Protein AF-A0A1J3CPU1-F1 (afdb_monomer)

Sequence (75 aa):
MAGDCAIDTEKYALLEDFNVDVEVEKEEFQSFSLCFWVYLLDSTTYPSTIIRQVHSGMSVSAPFLVLDENKKMML

pLDDT: mean 72.22, std 10.81, range [33.97, 86.81]

Structure (mmCIF, N/CA/C/O backbone):
data_AF-A0A1J3CPU1-F1
#
_entry.id   AF-A0A1J3CPU1-F1
#
loop_
_atom_site.group_PDB
_atom_site.id
_atom_site.type_symbol
_atom_site.label_atom_id
_atom_site.label_alt_id
_atom_site.label_comp_id
_atom_site.label_asym_id
_atom_site.label_entity_id
_atom_site.label_seq_id
_atom_site.pdbx_PDB_ins_code
_atom_site.Cartn_x
_atom_site.Cartn_y
_atom_site.Cartn_z
_atom_site.occupancy
_atom_site.B_iso_or_equiv
_atom_site.auth_seq_id
_atom_site.auth_comp_id
_atom_site.auth_asym_id
_a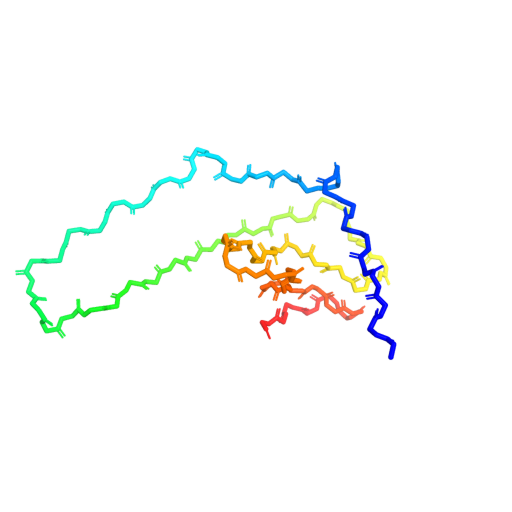tom_site.auth_atom_id
_atom_site.pdbx_PDB_model_num
ATOM 1 N N . MET A 1 1 ? 19.516 20.872 0.087 1.00 33.97 1 MET A N 1
ATOM 2 C CA . MET A 1 1 ? 19.196 20.502 -1.304 1.00 33.97 1 MET A CA 1
ATOM 3 C C . MET A 1 1 ? 18.405 19.210 -1.239 1.00 33.97 1 MET A C 1
ATOM 5 O O . MET A 1 1 ? 19.007 18.156 -1.095 1.00 33.97 1 MET A O 1
ATOM 9 N N . ALA A 1 2 ? 17.077 19.307 -1.156 1.00 40.34 2 ALA A N 1
ATOM 10 C CA . ALA A 1 2 ? 16.220 18.128 -1.147 1.00 40.34 2 ALA A CA 1
ATOM 11 C C . ALA A 1 2 ? 16.283 17.524 -2.551 1.00 40.34 2 ALA A C 1
ATOM 13 O O . ALA A 1 2 ? 15.991 18.219 -3.521 1.00 40.34 2 ALA A O 1
ATOM 14 N N . GLY A 1 3 ? 16.786 16.294 -2.645 1.00 41.44 3 GLY A N 1
ATOM 15 C CA . GLY A 1 3 ? 16.805 15.555 -3.895 1.00 41.44 3 GLY A CA 1
ATOM 16 C C . GLY A 1 3 ? 15.377 15.433 -4.395 1.00 41.44 3 GLY A C 1
ATOM 17 O O . GLY A 1 3 ? 14.505 14.954 -3.673 1.00 41.44 3 GLY A O 1
ATOM 18 N N . ASP A 1 4 ? 15.156 15.926 -5.604 1.00 43.31 4 ASP A N 1
ATOM 19 C CA . ASP A 1 4 ? 13.957 15.664 -6.374 1.00 43.31 4 ASP A CA 1
ATOM 20 C C . ASP A 1 4 ? 13.932 14.152 -6.628 1.00 43.31 4 ASP A C 1
ATOM 22 O O . ASP A 1 4 ? 14.624 13.634 -7.507 1.00 43.31 4 ASP A O 1
ATOM 26 N N . CYS A 1 5 ? 13.253 13.405 -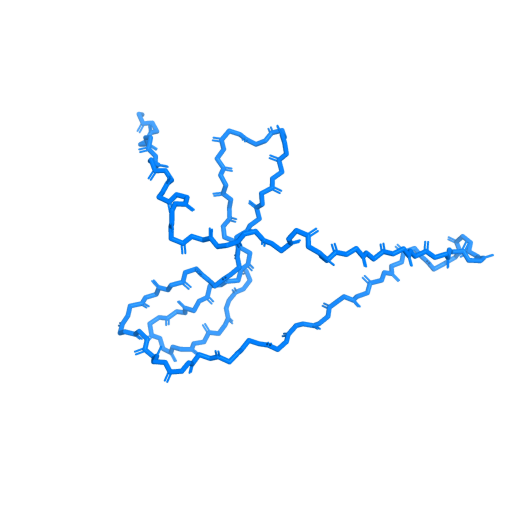5.754 1.00 51.72 5 CYS A N 1
ATOM 27 C CA . CYS A 1 5 ? 13.001 11.988 -5.962 1.00 51.72 5 CYS A CA 1
ATOM 28 C C . CYS A 1 5 ? 11.969 11.895 -7.082 1.00 51.72 5 CYS A C 1
ATOM 30 O O . CYS A 1 5 ? 10.778 11.749 -6.809 1.00 51.72 5 CYS A O 1
ATOM 32 N N . ALA A 1 6 ? 12.433 12.039 -8.327 1.00 52.34 6 ALA A N 1
ATOM 33 C CA . ALA A 1 6 ? 11.635 11.848 -9.525 1.00 52.34 6 ALA A CA 1
ATOM 34 C C . ALA A 1 6 ? 10.935 10.491 -9.409 1.00 52.34 6 ALA A C 1
ATOM 36 O O . ALA A 1 6 ? 11.556 9.425 -9.400 1.00 52.34 6 ALA A O 1
ATOM 37 N N . ILE A 1 7 ? 9.631 10.570 -9.180 1.00 62.09 7 ILE A N 1
ATOM 38 C CA . ILE A 1 7 ? 8.787 9.444 -8.831 1.00 62.09 7 ILE A CA 1
ATOM 39 C C . ILE A 1 7 ? 8.558 8.694 -10.135 1.00 62.09 7 ILE A C 1
ATOM 41 O O . ILE A 1 7 ? 7.930 9.228 -11.044 1.00 62.09 7 ILE A O 1
ATOM 45 N N . ASP A 1 8 ? 9.062 7.470 -10.240 1.00 64.44 8 ASP A N 1
ATOM 46 C CA . ASP A 1 8 ? 8.780 6.619 -11.395 1.00 64.44 8 ASP A CA 1
ATOM 47 C C . ASP A 1 8 ? 7.359 6.051 -11.257 1.00 64.44 8 ASP A C 1
ATOM 49 O O . ASP A 1 8 ? 7.137 4.906 -10.856 1.00 64.44 8 ASP A O 1
ATOM 53 N N . THR A 1 9 ? 6.369 6.919 -11.473 1.00 65.38 9 THR A N 1
ATOM 54 C CA . THR A 1 9 ? 4.941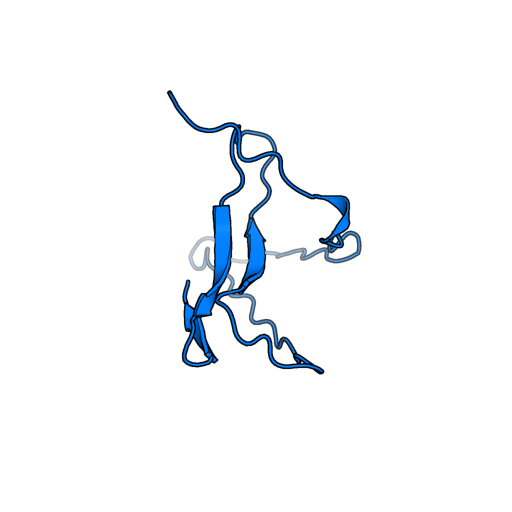 6.597 -11.386 1.00 65.38 9 THR A CA 1
ATOM 55 C C . THR A 1 9 ? 4.527 5.522 -12.379 1.00 65.38 9 THR A C 1
ATOM 57 O O . THR A 1 9 ? 3.526 4.861 -12.137 1.00 65.38 9 THR A O 1
ATOM 60 N N . GLU A 1 10 ? 5.315 5.286 -13.430 1.00 70.50 10 GLU A N 1
ATOM 61 C CA . GLU A 1 10 ? 5.066 4.232 -14.417 1.00 70.50 10 GLU A CA 1
ATOM 62 C C . GLU A 1 10 ? 5.208 2.820 -13.821 1.00 70.50 10 GLU A C 1
ATOM 64 O O . GLU A 1 10 ? 4.652 1.863 -14.353 1.00 70.50 10 GLU A O 1
ATOM 69 N N . LYS A 1 11 ? 5.901 2.679 -12.679 1.00 75.56 11 LYS A N 1
ATOM 70 C CA . LYS A 1 11 ? 6.068 1.397 -11.969 1.00 75.56 11 LYS A CA 1
ATOM 71 C C . LYS A 1 11 ? 4.945 1.060 -10.988 1.00 75.56 11 LYS A C 1
ATOM 73 O O . LYS A 1 11 ? 4.960 -0.030 -10.420 1.00 75.56 11 LYS A O 1
ATOM 78 N N . TYR A 1 12 ? 4.006 1.975 -10.752 1.00 77.56 12 TYR A N 1
ATOM 79 C CA . TYR A 1 12 ? 2.922 1.784 -9.789 1.00 77.56 12 TYR A CA 1
ATOM 80 C C . TYR A 1 12 ? 1.570 1.869 -10.490 1.00 77.56 12 TYR A C 1
ATOM 82 O O . TYR A 1 12 ? 1.313 2.803 -11.241 1.00 77.56 12 TYR A O 1
ATOM 90 N N . ALA A 1 13 ? 0.682 0.926 -10.186 1.00 78.25 13 ALA A N 1
ATOM 91 C CA . ALA A 1 13 ? -0.719 1.015 -10.571 1.00 78.25 13 ALA A CA 1
ATOM 92 C C . ALA A 1 13 ? -1.518 1.708 -9.461 1.00 78.25 13 ALA A C 1
ATOM 94 O O . ALA A 1 13 ? -1.308 1.442 -8.273 1.00 78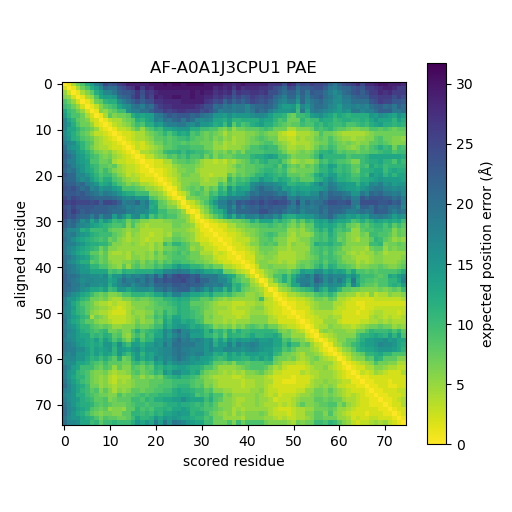.25 13 ALA A O 1
ATOM 95 N N . LEU A 1 14 ? -2.435 2.593 -9.848 1.00 77.19 14 LEU A N 1
ATOM 96 C CA . LEU A 1 14 ? -3.423 3.144 -8.929 1.00 77.19 14 LEU A CA 1
ATOM 97 C C . LEU A 1 14 ? -4.515 2.101 -8.668 1.00 77.19 14 LEU A C 1
ATOM 99 O O . LEU A 1 14 ? -4.933 1.376 -9.567 1.00 77.19 14 LEU A O 1
ATOM 103 N N . LEU A 1 15 ? -4.996 2.045 -7.428 1.00 76.06 15 LEU A N 1
ATOM 104 C CA . LEU A 1 15 ?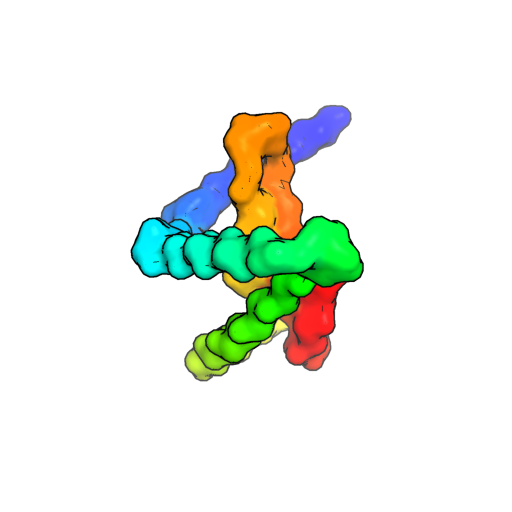 -6.184 1.279 -7.051 1.00 76.06 15 LEU A CA 1
ATOM 105 C C . LEU A 1 15 ? -7.432 2.121 -7.358 1.00 76.06 15 LEU A C 1
ATOM 107 O O . LEU A 1 15 ? -8.093 2.606 -6.445 1.00 76.06 15 LEU A O 1
ATOM 111 N N . GLU A 1 16 ? -7.703 2.360 -8.642 1.00 73.69 16 GLU A N 1
ATOM 112 C CA . GLU A 1 16 ? -8.764 3.283 -9.087 1.00 73.69 16 GLU A CA 1
ATOM 113 C C . GLU A 1 16 ? -10.173 2.778 -8.746 1.00 73.69 16 GLU A C 1
ATOM 115 O O . GLU A 1 16 ? -11.040 3.567 -8.382 1.00 73.69 16 GLU A O 1
ATOM 120 N N . ASP A 1 17 ? -10.375 1.459 -8.776 1.00 77.75 17 ASP A N 1
ATOM 121 C CA . ASP A 1 17 ? -11.670 0.821 -8.503 1.00 77.75 17 ASP A CA 1
ATOM 122 C C . ASP A 1 17 ? -11.893 0.497 -7.014 1.00 77.75 17 ASP A C 1
ATOM 124 O O . ASP A 1 17 ? -12.861 -0.174 -6.648 1.00 77.75 17 ASP A O 1
ATOM 128 N N . PHE A 1 18 ? -10.998 0.943 -6.126 1.00 76.88 18 PHE A N 1
ATOM 129 C CA . PHE A 1 18 ? -11.139 0.727 -4.690 1.00 76.88 18 PHE A CA 1
ATOM 130 C C . PHE A 1 18 ? -11.905 1.886 -4.046 1.00 76.88 18 PHE A C 1
ATOM 132 O O . PHE A 1 18 ? -11.333 2.920 -3.703 1.00 76.88 18 PHE A O 1
ATOM 139 N N . ASN A 1 19 ? -13.207 1.693 -3.853 1.00 79.56 19 ASN A N 1
ATOM 140 C CA . ASN A 1 19 ? -14.052 2.600 -3.085 1.00 79.56 19 ASN A CA 1
ATOM 141 C C . ASN A 1 19 ? -14.528 1.906 -1.797 1.00 79.56 19 ASN A C 1
ATOM 143 O O . ASN A 1 19 ? -14.946 0.748 -1.827 1.00 79.56 19 ASN A O 1
ATOM 147 N N . VAL A 1 20 ? -14.436 2.612 -0.667 1.00 74.50 20 VAL A N 1
ATOM 148 C CA . VAL A 1 20 ? -14.961 2.161 0.624 1.00 74.50 20 VAL A CA 1
ATOM 149 C C . VAL A 1 20 ? -15.904 3.231 1.153 1.00 74.50 20 VAL A C 1
ATOM 151 O O . VAL A 1 20 ? -15.454 4.260 1.658 1.00 74.50 20 VAL A O 1
ATOM 154 N N . ASP A 1 21 ? -17.200 2.949 1.082 1.00 77.94 21 ASP A N 1
ATOM 155 C CA . ASP A 1 21 ? -18.237 3.745 1.728 1.00 77.94 21 ASP A CA 1
ATOM 156 C C . ASP A 1 21 ? -18.486 3.197 3.139 1.00 77.94 21 ASP A C 1
ATOM 158 O O . ASP A 1 21 ? -18.875 2.041 3.320 1.00 77.94 21 ASP A O 1
ATOM 162 N N . VAL A 1 22 ? -18.227 4.022 4.156 1.00 73.38 22 VAL A N 1
ATOM 163 C CA . VAL A 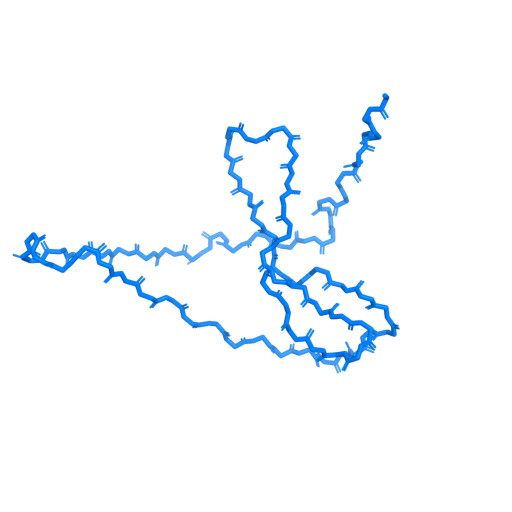1 22 ? -18.425 3.666 5.568 1.00 73.38 22 VAL A CA 1
ATOM 164 C C . VAL A 1 22 ?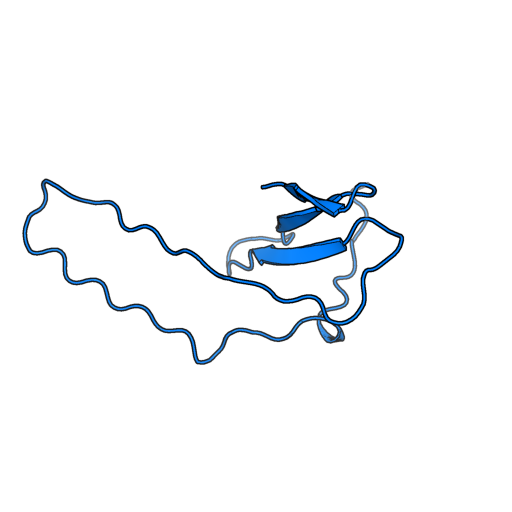 -19.602 4.460 6.119 1.00 73.38 22 VAL A C 1
ATOM 166 O O . VAL A 1 22 ? -19.517 5.678 6.269 1.00 73.38 22 VAL A O 1
ATOM 169 N N . GLU A 1 23 ? -20.693 3.773 6.454 1.00 72.56 23 GLU A N 1
ATOM 170 C CA . GLU A 1 23 ? -21.838 4.374 7.139 1.00 72.56 23 GLU A CA 1
ATOM 171 C C . GLU A 1 23 ? -21.646 4.256 8.658 1.00 72.56 23 GLU A C 1
ATOM 173 O O . GLU A 1 23 ? -21.563 3.160 9.214 1.00 72.56 23 GLU A O 1
ATOM 178 N N . VAL A 1 24 ? -21.514 5.398 9.338 1.00 69.12 24 VAL A N 1
ATOM 179 C CA . VAL A 1 24 ? -21.296 5.450 10.790 1.00 69.12 24 VAL A CA 1
ATOM 180 C C . VAL A 1 24 ? -22.631 5.731 11.474 1.00 69.12 24 VAL A C 1
ATOM 182 O O . VAL A 1 24 ? -23.068 6.875 11.558 1.00 69.12 24 VAL A O 1
ATOM 185 N N . GLU A 1 25 ? -23.290 4.682 11.971 1.00 66.88 25 GLU A N 1
ATOM 186 C CA . GLU A 1 25 ? -24.613 4.796 12.610 1.00 66.88 25 GLU A CA 1
ATOM 187 C C . GLU A 1 25 ? -24.579 5.464 13.998 1.00 66.88 25 GLU A C 1
ATOM 189 O O . GLU A 1 25 ? -25.596 5.977 14.468 1.00 66.88 25 GLU A O 1
ATOM 194 N N . LYS A 1 26 ? -23.432 5.441 14.692 1.00 65.56 26 LYS A N 1
ATOM 195 C CA . LYS A 1 26 ? -23.261 6.030 16.030 1.00 65.56 26 LYS A CA 1
ATOM 196 C C . LYS A 1 26 ? -21.911 6.725 16.138 1.00 65.56 26 LYS A C 1
ATOM 198 O O . LYS A 1 26 ? -20.876 6.101 15.919 1.00 65.56 26 LYS A O 1
ATOM 203 N N . GLU A 1 27 ? -21.926 7.987 16.562 1.00 63.34 27 GLU A N 1
ATOM 204 C CA . GLU A 1 27 ? -20.740 8.849 16.715 1.00 63.34 27 GLU A CA 1
ATOM 205 C C . GLU A 1 27 ? -19.667 8.288 17.672 1.00 63.34 27 GLU A C 1
ATOM 207 O O . GLU A 1 27 ? -18.541 8.780 17.684 1.00 63.34 27 GLU A O 1
ATOM 212 N N . GLU A 1 28 ? -19.995 7.255 18.454 1.00 66.62 28 GLU A N 1
ATOM 213 C CA . GLU A 1 28 ? -19.124 6.640 19.462 1.00 66.62 28 GLU A CA 1
ATOM 214 C C . GLU A 1 28 ? -18.035 5.719 18.874 1.00 66.62 28 GLU A C 1
ATOM 216 O O . GLU A 1 28 ? -17.041 5.452 19.548 1.00 66.62 28 GLU A O 1
ATOM 221 N N . PHE A 1 29 ? -18.167 5.271 17.616 1.00 59.84 29 PHE A N 1
ATOM 222 C CA . PHE A 1 29 ? -17.167 4.432 16.939 1.00 59.84 29 PHE A CA 1
ATOM 223 C C . PHE A 1 29 ? -16.721 5.071 15.617 1.00 59.84 29 PHE A C 1
ATOM 225 O O . PHE A 1 29 ? -17.290 4.824 14.560 1.00 59.84 29 PHE A O 1
ATOM 232 N N . GLN A 1 30 ? -15.679 5.904 15.683 1.00 67.12 30 GLN A N 1
ATOM 233 C CA . GLN A 1 30 ? -15.127 6.652 14.539 1.00 67.12 30 GLN A CA 1
ATOM 234 C C . GLN A 1 30 ? -13.917 5.979 13.870 1.00 67.12 30 GLN A C 1
ATOM 236 O O . GLN A 1 30 ? -13.126 6.648 13.206 1.00 67.12 30 GLN A O 1
ATOM 241 N N . SER A 1 31 ? -13.714 4.674 14.052 1.00 72.50 31 SER A N 1
ATOM 242 C CA . SER A 1 31 ? -12.597 3.971 13.418 1.00 72.50 31 SER A CA 1
ATOM 243 C C . SER A 1 31 ? -13.070 2.804 12.567 1.00 72.50 31 SER A C 1
ATOM 245 O O . SER A 1 31 ? -13.925 2.012 12.957 1.00 72.50 31 SER A O 1
ATOM 247 N N . PHE A 1 32 ? -12.462 2.691 11.392 1.00 73.56 32 PHE A N 1
ATOM 248 C CA . PHE A 1 32 ? -12.529 1.516 10.543 1.00 73.56 32 PHE A CA 1
ATOM 249 C C . PHE A 1 32 ? -11.101 1.038 10.284 1.00 73.56 32 PHE A C 1
ATOM 251 O O . PHE A 1 32 ? -10.157 1.831 10.271 1.00 73.56 32 PHE A O 1
ATOM 258 N N . SER A 1 33 ? -10.944 -0.265 10.085 1.00 75.75 33 SER A N 1
ATOM 259 C CA . SER A 1 33 ? -9.659 -0.876 9.758 1.00 75.75 33 SER A CA 1
ATOM 260 C C . SER A 1 33 ? -9.784 -1.589 8.423 1.00 75.75 33 SER A C 1
ATOM 262 O O . SER A 1 33 ? -10.698 -2.389 8.231 1.00 75.75 33 SER A O 1
ATOM 264 N N . LEU A 1 34 ? -8.847 -1.328 7.517 1.00 74.25 34 LEU A N 1
ATOM 265 C CA . LEU A 1 34 ? -8.699 -2.063 6.264 1.00 74.25 34 LEU A CA 1
ATOM 266 C C . LEU A 1 34 ? -7.483 -2.982 6.366 1.00 74.25 34 LEU A C 1
ATOM 268 O O . LEU A 1 34 ? -6.430 -2.578 6.858 1.00 74.25 34 LEU A O 1
ATOM 272 N N . CYS A 1 35 ? -7.629 -4.218 5.898 1.00 77.88 35 CYS A N 1
ATOM 273 C CA . CYS A 1 35 ? -6.549 -5.194 5.834 1.00 77.88 35 CYS A CA 1
ATOM 274 C C . CYS A 1 35 ? -6.436 -5.705 4.398 1.00 77.88 35 CYS A C 1
ATOM 276 O O . CYS A 1 35 ? -7.423 -6.158 3.820 1.00 77.88 35 CYS A O 1
ATOM 278 N N . PHE A 1 36 ? -5.233 -5.631 3.834 1.00 74.19 36 PHE A N 1
ATOM 279 C CA . PHE A 1 36 ? -4.940 -6.093 2.483 1.00 74.19 36 PHE A CA 1
ATOM 280 C C . PHE A 1 36 ? -3.964 -7.262 2.542 1.00 74.19 36 PHE A C 1
ATOM 282 O O . PHE A 1 36 ? -2.980 -7.224 3.282 1.00 74.19 36 PHE A O 1
ATOM 289 N N . TRP A 1 37 ? -4.209 -8.275 1.716 1.00 77.62 37 TRP A N 1
ATOM 290 C CA . TRP A 1 37 ? -3.252 -9.345 1.465 1.00 77.62 37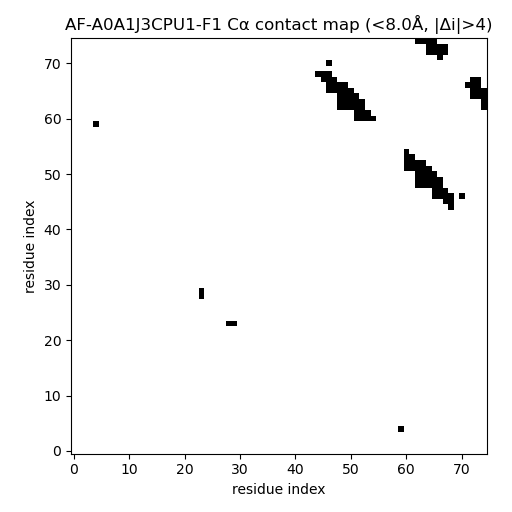 TRP A CA 1
ATOM 291 C C . TRP A 1 37 ? -2.532 -9.049 0.158 1.00 77.62 37 TRP A C 1
ATOM 293 O O . TRP A 1 37 ? -3.169 -8.938 -0.887 1.00 77.62 37 TRP A O 1
ATOM 303 N N . VAL A 1 38 ? -1.208 -8.927 0.212 1.00 75.31 38 VAL A N 1
ATOM 304 C CA . VAL A 1 38 ? -0.382 -8.755 -0.984 1.00 75.31 38 VAL A CA 1
ATOM 305 C C . VAL A 1 38 ? 0.390 -10.039 -1.228 1.00 75.31 38 VAL A C 1
ATOM 307 O O . VAL A 1 38 ? 1.116 -10.508 -0.352 1.00 75.31 38 VAL A O 1
ATOM 310 N N . TYR A 1 39 ? 0.234 -10.604 -2.423 1.00 78.31 39 TYR A N 1
ATOM 311 C CA . TYR A 1 39 ? 0.987 -11.774 -2.854 1.00 78.31 39 TYR A CA 1
ATOM 312 C C . TYR A 1 39 ? 2.092 -11.350 -3.819 1.00 78.31 39 TYR A C 1
ATOM 314 O O . TYR A 1 39 ? 1.820 -10.829 -4.899 1.00 78.31 39 TYR A O 1
ATOM 322 N N . LEU A 1 40 ? 3.342 -11.565 -3.419 1.00 76.00 40 LEU A N 1
ATOM 323 C CA . LEU A 1 40 ? 4.510 -11.280 -4.247 1.00 76.00 40 LEU A CA 1
ATOM 324 C C . LEU A 1 40 ? 4.917 -12.570 -4.961 1.00 76.00 40 LEU A C 1
ATOM 326 O O . LEU A 1 40 ? 5.376 -13.511 -4.316 1.00 76.00 40 LEU A O 1
ATOM 330 N N . LEU A 1 41 ? 4.718 -12.615 -6.282 1.00 74.56 41 LEU A N 1
ATOM 331 C CA . LEU A 1 41 ? 5.071 -13.774 -7.112 1.00 74.56 41 LEU A CA 1
ATO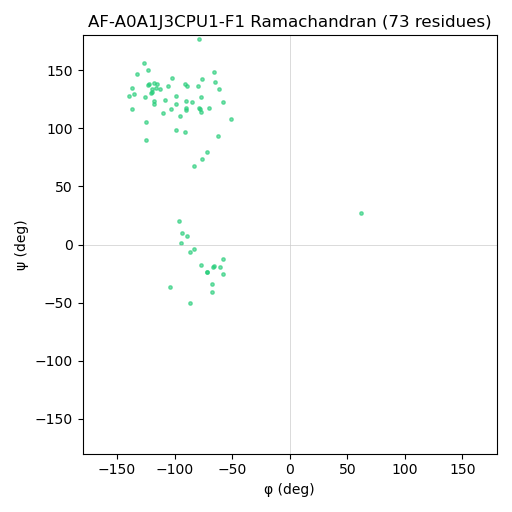M 332 C C . LEU A 1 41 ? 6.591 -13.969 -7.192 1.00 74.56 41 LEU A C 1
ATOM 334 O O . LEU A 1 41 ? 7.066 -15.091 -7.051 1.00 74.56 41 LEU A O 1
ATOM 338 N N . ASP A 1 42 ? 7.334 -12.869 -7.326 1.00 71.81 42 ASP A N 1
ATOM 339 C CA . ASP A 1 42 ? 8.794 -12.848 -7.302 1.00 71.81 42 ASP A CA 1
ATOM 340 C C . ASP A 1 42 ? 9.283 -12.007 -6.121 1.00 71.81 42 ASP A C 1
ATOM 342 O O . ASP A 1 42 ? 8.935 -10.836 -5.958 1.00 71.81 42 ASP A O 1
ATOM 346 N N . SER A 1 43 ? 10.105 -12.614 -5.267 1.00 63.28 43 SER A N 1
ATOM 347 C CA . SER A 1 43 ? 10.716 -11.919 -4.138 1.00 63.28 43 SER A CA 1
ATOM 348 C C . SER A 1 43 ? 11.900 -11.088 -4.626 1.00 63.28 43 SER A C 1
ATOM 350 O O . SER A 1 43 ? 12.909 -11.645 -5.056 1.00 63.28 43 SER A O 1
ATOM 352 N N . THR A 1 44 ? 11.823 -9.766 -4.473 1.00 65.00 44 THR A N 1
ATOM 353 C CA . THR A 1 44 ? 12.955 -8.866 -4.733 1.00 65.00 44 THR A CA 1
ATOM 354 C C . THR A 1 44 ? 14.083 -9.116 -3.723 1.00 65.00 44 THR A C 1
ATOM 356 O O . THR A 1 44 ? 13.832 -9.492 -2.578 1.00 65.00 44 THR A O 1
ATOM 359 N N . THR A 1 45 ? 15.338 -8.926 -4.135 1.00 64.12 45 THR A N 1
ATOM 360 C CA . THR A 1 45 ? 16.533 -8.998 -3.264 1.00 64.12 45 THR A CA 1
ATOM 361 C C . THR A 1 45 ? 16.810 -7.702 -2.498 1.00 64.12 45 THR A C 1
ATOM 363 O O . THR A 1 45 ? 17.728 -7.659 -1.688 1.00 64.12 45 THR A O 1
ATOM 366 N N . TYR A 1 46 ? 16.024 -6.656 -2.748 1.00 69.75 46 TYR A N 1
ATOM 367 C CA . TYR A 1 46 ? 16.205 -5.313 -2.204 1.00 69.75 46 TYR A CA 1
ATOM 368 C C . TYR A 1 46 ? 14.933 -4.815 -1.527 1.00 69.75 46 TYR A C 1
ATOM 370 O O . TYR A 1 46 ? 13.842 -5.279 -1.894 1.00 69.75 46 TYR A O 1
ATOM 378 N N . PRO A 1 47 ? 15.063 -3.860 -0.586 1.00 75.00 47 PRO A N 1
ATOM 379 C CA . PRO A 1 47 ? 13.910 -3.270 0.052 1.00 75.00 47 PRO A CA 1
ATOM 380 C C . PRO A 1 47 ? 13.046 -2.581 -1.004 1.00 75.00 47 PRO A C 1
ATOM 382 O O . PRO A 1 47 ? 13.554 -1.884 -1.887 1.00 75.00 47 PRO A O 1
ATOM 385 N N . SER A 1 48 ? 11.741 -2.823 -0.948 1.00 82.12 48 SER A N 1
ATOM 386 C CA . SER A 1 48 ? 10.800 -2.389 -1.978 1.00 82.12 48 SER A CA 1
ATOM 387 C C . SER A 1 48 ? 9.529 -1.825 -1.358 1.00 82.12 48 SER A C 1
ATOM 389 O O . SER A 1 48 ? 8.962 -2.383 -0.422 1.00 82.12 48 SER A O 1
ATOM 391 N N . THR A 1 49 ? 9.071 -0.689 -1.877 1.00 85.06 49 THR A N 1
ATOM 392 C CA . THR A 1 49 ? 7.783 -0.110 -1.487 1.00 85.06 49 THR A CA 1
ATOM 393 C C . THR A 1 49 ? 6.671 -0.869 -2.200 1.00 85.06 49 THR A C 1
ATOM 395 O O . THR A 1 49 ? 6.584 -0.831 -3.425 1.00 85.06 49 THR A O 1
ATOM 398 N N . ILE A 1 50 ? 5.817 -1.542 -1.432 1.00 83.94 50 ILE A N 1
ATOM 399 C CA . ILE A 1 50 ? 4.671 -2.308 -1.933 1.00 83.94 50 ILE A CA 1
ATOM 400 C C . ILE A 1 50 ? 3.456 -1.392 -2.084 1.00 83.94 50 ILE A C 1
ATOM 402 O O . ILE A 1 50 ? 2.823 -1.362 -3.135 1.00 83.94 50 ILE A O 1
ATOM 406 N N . ILE A 1 51 ? 3.138 -0.628 -1.034 1.00 84.31 51 ILE A N 1
ATOM 407 C CA . ILE A 1 51 ? 2.033 0.337 -1.039 1.00 84.31 51 ILE A CA 1
ATOM 408 C C . ILE A 1 51 ? 2.615 1.713 -0.776 1.00 84.31 51 ILE A C 1
ATOM 410 O O . ILE A 1 51 ? 3.391 1.915 0.160 1.00 84.31 51 ILE A O 1
ATOM 414 N N . ARG A 1 52 ? 2.221 2.672 -1.607 1.00 81.50 52 ARG A N 1
ATOM 415 C CA . ARG A 1 52 ? 2.657 4.059 -1.516 1.00 81.50 52 ARG A CA 1
ATOM 416 C C . ARG A 1 52 ? 1.460 4.945 -1.207 1.00 81.50 52 ARG A C 1
ATOM 418 O O . ARG A 1 52 ? 0.418 4.806 -1.840 1.00 81.50 52 ARG A O 1
ATOM 425 N N . GLN A 1 53 ? 1.617 5.872 -0.267 1.00 79.44 53 GLN A N 1
ATOM 426 C CA . GLN A 1 53 ? 0.577 6.843 0.044 1.00 79.44 53 GLN A CA 1
ATOM 427 C C . GLN A 1 53 ? 0.684 8.040 -0.905 1.00 79.44 53 GLN A C 1
ATOM 429 O O . GLN A 1 53 ? 1.714 8.724 -0.983 1.00 79.44 53 GLN A O 1
ATOM 434 N N . VAL A 1 54 ? -0.403 8.302 -1.625 1.00 75.31 54 VAL A N 1
ATOM 435 C CA . VAL A 1 54 ? -0.541 9.448 -2.524 1.00 75.31 54 VAL A CA 1
ATOM 436 C C . VAL A 1 54 ? -1.690 10.306 -2.005 1.00 75.31 54 VAL A C 1
ATOM 438 O O . VAL A 1 54 ? -2.808 9.823 -1.874 1.00 75.31 54 VAL A O 1
ATOM 441 N N . HIS A 1 55 ? -1.413 11.569 -1.680 1.00 73.12 55 HIS A N 1
ATOM 442 C CA . HIS A 1 55 ? -2.434 12.547 -1.300 1.00 73.12 55 HIS A CA 1
ATOM 443 C C . HIS A 1 55 ? -2.200 13.852 -2.066 1.00 73.12 55 HIS A C 1
ATOM 445 O O . HIS A 1 55 ? -1.054 14.221 -2.336 1.00 73.12 55 HIS A O 1
ATOM 451 N N . SER A 1 56 ? -3.285 14.549 -2.405 1.00 65.44 56 SER A N 1
ATOM 452 C CA . SER A 1 56 ? -3.277 15.724 -3.286 1.00 65.44 56 SER A CA 1
ATOM 453 C C . SER A 1 56 ? -2.535 16.942 -2.722 1.00 65.44 56 SER A C 1
ATOM 455 O O . SER A 1 56 ? -2.150 17.816 -3.492 1.00 65.44 56 SER A O 1
ATOM 457 N N . GLY A 1 57 ? -2.296 17.012 -1.409 1.00 72.31 57 GLY A N 1
ATOM 458 C CA . GLY A 1 57 ? -1.561 18.109 -0.771 1.00 72.31 57 GLY A CA 1
ATOM 459 C C . GLY A 1 57 ? -0.059 17.866 -0.562 1.00 72.31 57 GLY A C 1
ATOM 460 O O . GLY A 1 57 ? 0.594 18.702 0.059 1.00 72.31 57 GLY A O 1
ATOM 461 N N . MET A 1 58 ? 0.503 16.715 -0.972 1.00 66.81 58 MET A N 1
ATOM 462 C CA . MET A 1 58 ? 1.898 16.350 -0.667 1.00 66.81 58 MET A CA 1
ATOM 463 C C . MET A 1 58 ? 2.769 16.667 -1.866 1.00 66.81 58 MET A C 1
ATOM 465 O O . MET A 1 58 ? 2.523 16.179 -2.964 1.00 66.81 58 MET A O 1
ATOM 469 N N . SER A 1 59 ? 3.847 17.406 -1.619 1.00 64.69 59 SER A N 1
ATOM 470 C CA . SER A 1 59 ? 4.925 17.589 -2.591 1.00 64.69 59 SER A CA 1
ATOM 471 C C . SER A 1 59 ? 5.770 16.325 -2.782 1.00 64.69 59 SER A C 1
ATOM 473 O O . SER A 1 59 ? 6.399 16.168 -3.822 1.00 64.69 59 SER A O 1
ATOM 475 N N . VAL A 1 60 ? 5.789 15.421 -1.796 1.00 64.56 60 VAL A N 1
ATOM 476 C CA . VAL A 1 60 ? 6.582 14.183 -1.807 1.00 64.56 60 VAL A CA 1
ATOM 477 C C . VAL A 1 60 ? 5.712 13.034 -1.325 1.00 64.56 60 VAL A C 1
ATOM 479 O O . VAL A 1 60 ? 5.090 13.142 -0.276 1.00 64.56 60 VAL A O 1
ATOM 482 N N . SER A 1 61 ? 5.668 11.935 -2.077 1.00 70.19 61 SER A N 1
ATOM 483 C CA . SER A 1 61 ? 4.930 10.725 -1.704 1.00 70.19 61 SER A CA 1
ATOM 484 C C . SER A 1 61 ? 5.713 9.884 -0.690 1.00 70.19 61 SER A C 1
ATOM 486 O O . SER A 1 61 ? 6.917 9.691 -0.853 1.00 70.19 61 SER A O 1
ATOM 488 N N . ALA A 1 62 ? 5.033 9.377 0.342 1.00 76.56 62 ALA A N 1
ATOM 489 C CA . ALA A 1 62 ? 5.633 8.533 1.374 1.00 76.56 62 ALA A CA 1
ATOM 490 C C . ALA A 1 62 ? 5.285 7.052 1.141 1.00 76.56 62 ALA A C 1
ATOM 492 O O . ALA A 1 62 ? 4.168 6.742 0.705 1.00 76.56 62 ALA A O 1
ATOM 493 N N . PRO A 1 63 ? 6.212 6.119 1.409 1.00 79.81 63 PRO A N 1
ATOM 494 C CA . PRO A 1 63 ? 5.869 4.707 1.452 1.00 79.81 63 PRO A CA 1
ATOM 495 C C . PRO A 1 63 ? 4.908 4.442 2.619 1.00 79.81 63 PRO A C 1
ATOM 497 O O . PRO A 1 63 ? 5.065 5.019 3.688 1.00 79.81 63 PRO A O 1
ATOM 500 N N . PHE A 1 64 ? 3.909 3.590 2.394 1.00 83.56 64 PHE A N 1
ATOM 501 C CA . PHE A 1 64 ? 2.975 3.133 3.429 1.00 83.56 64 PHE A CA 1
ATOM 502 C C . PHE A 1 64 ? 3.299 1.711 3.885 1.00 83.56 64 PHE A C 1
ATOM 504 O O . PHE A 1 64 ? 3.149 1.373 5.050 1.00 83.56 64 PHE A O 1
ATOM 511 N N . LEU A 1 65 ? 3.724 0.865 2.946 1.00 84.75 65 LEU A N 1
ATOM 512 C CA . LEU A 1 65 ? 4.086 -0.516 3.216 1.00 84.75 65 LEU A CA 1
ATOM 513 C C . LEU A 1 65 ? 5.362 -0.840 2.459 1.00 84.75 65 LEU A C 1
ATOM 515 O O . LEU A 1 65 ? 5.385 -0.795 1.225 1.00 84.75 65 LEU A O 1
ATOM 519 N N . VAL A 1 66 ? 6.414 -1.153 3.204 1.00 85.00 66 VAL A N 1
ATOM 520 C CA . VAL A 1 66 ? 7.745 -1.456 2.675 1.00 85.00 66 VAL A CA 1
ATOM 521 C C . VAL A 1 66 ? 8.110 -2.885 3.037 1.00 85.00 66 VAL A C 1
ATOM 523 O O . VAL A 1 66 ? 7.863 -3.341 4.150 1.00 85.00 66 VAL A O 1
ATOM 526 N N . LEU A 1 67 ? 8.720 -3.583 2.092 1.00 86.81 67 LEU A N 1
ATOM 527 C CA . LEU A 1 67 ? 9.437 -4.818 2.338 1.00 86.81 67 LEU A CA 1
ATOM 528 C C . LEU A 1 67 ? 10.893 -4.470 2.641 1.00 86.81 67 LEU A C 1
ATOM 530 O O . LEU A 1 67 ? 11.528 -3.802 1.827 1.00 86.81 67 LEU A O 1
ATOM 534 N N . ASP A 1 68 ? 11.423 -4.892 3.785 1.00 84.56 68 ASP A N 1
ATOM 535 C CA . ASP A 1 68 ? 12.848 -4.733 4.086 1.00 84.56 68 ASP A CA 1
ATOM 536 C C . ASP A 1 68 ? 13.710 -5.797 3.373 1.00 84.56 68 ASP A C 1
ATOM 538 O O . ASP A 1 68 ? 13.217 -6.722 2.722 1.00 84.56 68 ASP A O 1
ATOM 542 N N . GLU A 1 69 ? 15.029 -5.696 3.534 1.00 83.38 69 GLU A N 1
ATOM 543 C CA . GLU A 1 69 ? 16.004 -6.665 3.005 1.00 83.38 69 GLU A CA 1
ATOM 544 C C . GLU A 1 69 ? 15.782 -8.102 3.513 1.00 83.38 69 GLU A C 1
ATOM 546 O O . GLU A 1 69 ? 16.138 -9.072 2.844 1.00 83.38 69 GLU A O 1
ATOM 551 N N . ASN A 1 70 ? 15.162 -8.254 4.685 1.00 83.75 70 ASN A N 1
ATOM 552 C CA . ASN A 1 70 ? 14.846 -9.535 5.312 1.00 83.75 70 ASN A CA 1
ATOM 553 C C . ASN A 1 70 ? 13.435 -10.033 4.968 1.00 83.75 70 ASN A C 1
ATOM 555 O O . ASN A 1 70 ? 12.969 -11.000 5.581 1.00 83.75 70 ASN A O 1
ATOM 559 N N . LYS A 1 71 ? 12.750 -9.396 4.009 1.00 78.06 71 LYS A N 1
ATOM 560 C CA . LYS A 1 71 ? 11.365 -9.692 3.615 1.00 78.06 71 LYS A CA 1
ATOM 561 C C . LYS A 1 71 ? 10.344 -9.475 4.738 1.00 78.06 71 LYS A C 1
ATOM 563 O O . LYS A 1 71 ? 9.296 -10.122 4.766 1.00 78.06 71 LYS A O 1
ATOM 568 N N . LYS A 1 72 ? 10.645 -8.580 5.679 1.00 83.69 72 LYS A N 1
ATOM 569 C CA . LYS A 1 72 ? 9.723 -8.141 6.726 1.00 83.69 72 LYS A CA 1
ATOM 570 C C . LYS A 1 72 ? 8.925 -6.946 6.234 1.00 83.69 72 LYS A C 1
ATOM 572 O O . LYS A 1 72 ? 9.469 -6.020 5.642 1.00 83.69 72 LYS A O 1
ATOM 577 N N . MET A 1 73 ? 7.631 -6.979 6.523 1.00 84.62 73 MET A N 1
ATOM 578 C CA . MET A 1 73 ? 6.725 -5.870 6.252 1.00 84.62 73 MET A CA 1
ATOM 579 C C . MET A 1 73 ? 6.921 -4.789 7.313 1.00 84.62 73 MET A C 1
ATOM 581 O O . MET A 1 73 ? 6.856 -5.078 8.510 1.00 84.62 73 MET A O 1
ATOM 585 N N . MET A 1 74 ? 7.155 -3.560 6.864 1.00 82.00 74 MET A N 1
ATOM 586 C CA . MET A 1 74 ? 7.303 -2.370 7.693 1.00 82.00 74 MET A CA 1
ATOM 587 C C . MET A 1 74 ? 6.271 -1.317 7.284 1.00 82.00 74 MET A C 1
ATOM 589 O O . MET A 1 74 ? 6.024 -1.126 6.090 1.00 82.00 74 MET A O 1
ATOM 593 N N . LEU A 1 75 ? 5.685 -0.669 8.293 1.00 77.44 75 LEU A N 1
ATOM 594 C CA . LEU A 1 75 ? 4.818 0.504 8.170 1.00 77.44 75 LEU A CA 1
ATOM 595 C C . LEU A 1 75 ? 5.635 1.776 8.414 1.00 77.44 75 LEU A C 1
ATOM 597 O O . LEU A 1 75 ? 6.525 1.719 9.297 1.00 77.44 75 LEU A O 1
#

Secondary structure (DSSP, 8-state):
--------GGG----TT-------SSTT------------SS--SS-EEEEEE--TT-SSPEEEEEE-TTS-EE-

Mean predicted aligned error: 10.45 Å

Foldseek 3Di:
DPPPPVDPCVPDDDPPVDDDDDDDPDPPDPDDDDDDDDDDPDDDQAKDQPAWDDDPPDPDIHRPWIQHNVRDIDD

Solvent-accessible surface area (backbone atoms only — not comparable to full-atom values): 5525 Å² total; per-residue (Å²): 133,84,76,80,76,80,72,68,58,88,80,55,83,79,73,81,89,71,78,84,88,81,85,73,92,48,91,89,60,89,76,86,84,87,86,83,89,84,84,73,92,72,80,74,88,53,61,42,72,78,38,70,47,80,60,98,88,55,96,67,77,46,74,49,30,31,33,43,73,84,71,45,84,41,117

Organism: Noccaea caerulescens (NCBI:txid107243)

Radius of gyration: 15.98 Å; Cα contacts (8 Å, |Δi|>4): 53; chains: 1; bounding box: 44×34×34 Å